Protein AF-A0A2K8UF61-F1 (afdb_monomer_lite)

pLDDT: mean 70.23, std 11.65, range [41.38, 85.75]

Secondary structure (DSSP, 8-state):
------------------PPSS--HHHHHHHHHHHHHHTT-PPPHHHHHHHHHHHHHHHHHTTPPPPHHHHHHHHHHHHTT--

Structure (mmCIF, N/CA/C/O backbone):
data_AF-A0A2K8UF61-F1
#
_entry.id   AF-A0A2K8UF61-F1
#
loop_
_atom_site.group_PDB
_atom_site.id
_atom_site.type_symbol
_atom_site.label_atom_id
_atom_site.label_alt_id
_atom_site.label_comp_id
_atom_site.label_asym_id
_atom_site.label_entity_id
_atom_site.label_seq_id
_atom_site.pdbx_PDB_ins_code
_atom_site.Cartn_x
_atom_site.Cartn_y
_atom_site.Cartn_z
_atom_site.occupancy
_atom_site.B_iso_or_equiv
_atom_site.auth_seq_id
_atom_site.auth_comp_id
_atom_site.auth_asym_id
_atom_site.auth_atom_id
_atom_site.pdbx_PDB_model_num
ATOM 1 N N . MET A 1 1 ? -5.350 29.663 -74.819 1.00 41.38 1 MET A N 1
ATOM 2 C CA . MET A 1 1 ? -5.792 28.448 -74.107 1.00 41.38 1 MET A CA 1
ATOM 3 C C . MET A 1 1 ? -4.986 28.398 -72.825 1.00 41.38 1 MET A C 1
ATOM 5 O O . MET A 1 1 ? -3.770 28.468 -72.923 1.00 41.38 1 MET A O 1
ATOM 9 N N . SER A 1 2 ? -5.642 28.428 -71.667 1.0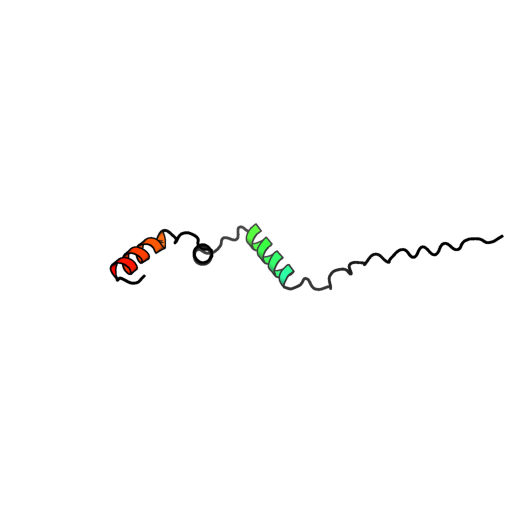0 45.72 2 SER A N 1
ATOM 10 C CA . SER A 1 2 ? -4.988 28.576 -70.361 1.00 45.72 2 SER A CA 1
ATOM 11 C C . SER A 1 2 ? -5.052 27.251 -69.609 1.00 45.72 2 SER A C 1
ATOM 13 O O . SER A 1 2 ? -6.146 26.727 -69.405 1.00 45.72 2 SER A O 1
ATOM 15 N N . GLU A 1 3 ? -3.901 26.713 -69.220 1.00 57.38 3 GLU A N 1
ATOM 16 C CA . GLU A 1 3 ? -3.807 25.589 -68.287 1.00 57.38 3 GLU A CA 1
ATOM 17 C C . GLU A 1 3 ? -4.091 26.080 -66.855 1.00 57.38 3 GLU A C 1
ATOM 19 O O . GLU A 1 3 ? -3.666 27.181 -66.491 1.00 57.38 3 GLU A O 1
ATOM 24 N N . PRO A 1 4 ? -4.823 25.318 -66.024 1.00 56.00 4 PRO A N 1
ATOM 25 C CA . PRO A 1 4 ? -4.998 25.655 -64.621 1.00 56.00 4 PRO A CA 1
ATOM 26 C C . PRO A 1 4 ? -3.854 25.052 -63.794 1.00 56.00 4 PRO A C 1
ATOM 28 O O . PRO A 1 4 ? -3.834 23.850 -63.533 1.00 56.00 4 PRO A O 1
ATOM 31 N N . ASP A 1 5 ? -2.928 25.894 -63.332 1.00 57.03 5 ASP A N 1
ATOM 32 C CA . ASP A 1 5 ? -1.935 25.510 -62.325 1.00 57.03 5 ASP A CA 1
ATOM 33 C C . ASP A 1 5 ? -2.637 25.209 -60.994 1.00 57.03 5 ASP A C 1
ATOM 35 O O . ASP A 1 5 ? -2.989 26.089 -60.201 1.00 57.03 5 ASP A O 1
ATOM 39 N N . ASN A 1 6 ? -2.879 23.922 -60.770 1.00 54.59 6 ASN A N 1
ATOM 40 C CA . ASN A 1 6 ? -3.537 23.376 -59.598 1.00 54.59 6 ASN A CA 1
ATOM 41 C C . ASN A 1 6 ? -2.630 23.511 -58.359 1.00 54.59 6 ASN A C 1
ATOM 43 O O . ASN A 1 6 ? -1.865 22.610 -58.019 1.00 54.59 6 ASN A O 1
ATOM 47 N N . LYS A 1 7 ? -2.719 24.649 -57.660 1.00 55.22 7 LYS A N 1
ATOM 48 C CA . LYS A 1 7 ? -2.079 24.873 -56.351 1.00 55.22 7 LYS A CA 1
ATOM 49 C C . LYS A 1 7 ? -2.828 24.129 -55.242 1.00 55.22 7 LYS A C 1
ATOM 51 O O . LYS A 1 7 ? -3.422 24.741 -54.358 1.00 55.22 7 LYS A O 1
ATOM 56 N N . THR A 1 8 ? -2.791 22.800 -55.263 1.00 55.59 8 THR A N 1
ATOM 57 C CA . THR A 1 8 ? -3.198 22.001 -54.102 1.00 55.59 8 THR A CA 1
ATOM 58 C C . THR A 1 8 ? -2.005 21.887 -53.152 1.00 55.59 8 THR A C 1
ATOM 60 O O . THR A 1 8 ? -1.194 20.969 -53.247 1.00 55.59 8 THR A O 1
ATOM 63 N N . THR A 1 9 ? -1.866 22.847 -52.235 1.00 58.31 9 THR A N 1
ATOM 64 C CA . THR A 1 9 ? -0.917 22.751 -51.117 1.00 58.31 9 THR A CA 1
ATOM 65 C C . THR A 1 9 ? -1.397 21.656 -50.171 1.00 58.31 9 THR A C 1
ATOM 67 O O . THR A 1 9 ? -2.292 21.870 -49.354 1.00 58.31 9 THR A O 1
ATOM 70 N N . VAL A 1 10 ? -0.819 20.462 -50.285 1.00 53.59 10 VAL A N 1
ATOM 71 C CA . VAL A 1 10 ? -1.018 19.392 -49.304 1.00 53.59 10 VAL A CA 1
ATOM 72 C C . VAL A 1 10 ? -0.377 19.859 -47.992 1.00 53.59 10 VAL A C 1
ATOM 74 O O . VAL A 1 10 ? 0.814 20.179 -47.998 1.00 53.59 10 VAL A O 1
ATOM 77 N N . PRO A 1 11 ? -1.111 19.945 -46.865 1.00 59.25 11 PRO A N 1
ATOM 78 C CA . PRO A 1 11 ? -0.500 20.335 -45.605 1.00 59.25 11 PRO A CA 1
ATOM 79 C C . PRO A 1 11 ? 0.570 19.303 -45.252 1.00 59.25 11 PRO A C 1
ATOM 81 O O . PRO A 1 11 ? 0.300 18.099 -45.220 1.00 59.25 11 PRO A O 1
ATOM 84 N N . VAL A 1 12 ? 1.793 19.784 -45.015 1.00 63.56 12 VAL A N 1
ATOM 85 C CA . VAL A 1 12 ? 2.915 18.968 -44.547 1.00 63.56 12 VAL A CA 1
ATOM 86 C C . VAL A 1 12 ? 2.427 18.216 -43.314 1.00 63.56 12 VAL A C 1
ATOM 88 O O . VAL A 1 12 ? 2.149 18.822 -42.277 1.00 63.56 12 VAL A O 1
ATOM 91 N N . ARG A 1 13 ? 2.246 16.894 -43.443 1.00 61.81 13 ARG A N 1
ATOM 92 C CA . ARG A 1 13 ? 1.932 16.023 -42.307 1.00 61.81 13 ARG A CA 1
ATOM 93 C C . ARG A 1 13 ? 2.964 16.338 -41.236 1.00 61.81 13 ARG A C 1
ATOM 95 O O . ARG A 1 13 ? 4.155 16.244 -41.527 1.00 61.81 13 ARG A O 1
ATOM 102 N N . ARG A 1 14 ? 2.517 16.731 -40.036 1.00 62.06 14 ARG A N 1
ATOM 103 C CA . ARG A 1 14 ? 3.393 16.880 -38.868 1.00 62.06 14 ARG A CA 1
ATOM 104 C C . ARG A 1 14 ? 4.209 15.598 -38.766 1.00 62.06 14 ARG A C 1
ATOM 106 O O . ARG A 1 14 ? 3.672 14.556 -38.394 1.00 62.06 14 ARG A O 1
ATOM 113 N N . GLN A 1 15 ? 5.473 15.662 -39.171 1.00 55.59 15 GLN A N 1
ATOM 114 C CA . GLN A 1 15 ? 6.417 14.612 -38.859 1.00 55.59 15 GLN A CA 1
ATOM 115 C C . GLN A 1 15 ? 6.526 14.677 -37.343 1.00 55.59 15 GLN A C 1
ATOM 117 O O . GLN A 1 15 ? 6.956 15.692 -36.797 1.00 55.59 15 GLN A O 1
ATOM 122 N N . PHE A 1 16 ? 6.023 13.649 -36.661 1.00 53.81 16 PHE A N 1
ATOM 123 C CA . PHE A 1 16 ? 6.415 13.415 -35.284 1.00 53.81 16 PHE A CA 1
ATOM 124 C C . PHE A 1 16 ? 7.926 13.242 -35.352 1.00 53.81 16 PHE A C 1
ATOM 126 O O . PHE A 1 16 ? 8.409 12.210 -35.814 1.00 53.81 16 PHE A O 1
ATOM 133 N N . THR A 1 17 ? 8.668 14.298 -35.019 1.00 55.88 17 THR A N 1
ATOM 134 C CA . THR A 1 17 ? 10.101 14.185 -34.784 1.00 55.88 17 THR A CA 1
ATOM 135 C C . THR A 1 17 ? 10.270 13.025 -33.823 1.00 55.88 17 THR A C 1
ATOM 137 O O . THR A 1 17 ? 9.572 12.973 -32.804 1.00 55.88 17 THR A O 1
ATOM 140 N N . ALA A 1 18 ? 11.121 12.072 -34.206 1.00 57.12 18 ALA A N 1
ATOM 141 C CA . ALA A 1 18 ? 11.502 10.966 -33.347 1.00 57.12 18 ALA A CA 1
ATOM 142 C C . ALA A 1 18 ? 11.773 11.515 -31.934 1.00 57.12 18 ALA A C 1
ATOM 144 O O . ALA A 1 18 ? 12.319 12.621 -31.824 1.00 57.12 18 ALA A O 1
ATOM 145 N N . PRO A 1 19 ? 11.320 10.820 -30.874 1.00 55.84 19 PRO A N 1
ATOM 146 C CA . PRO A 1 19 ? 11.515 11.298 -29.514 1.00 55.84 19 PRO A CA 1
ATOM 147 C C . PRO A 1 19 ? 12.996 11.656 -29.312 1.00 55.84 19 PRO A C 1
ATOM 149 O O . PRO A 1 19 ? 13.851 10.946 -29.847 1.00 55.84 19 PRO A O 1
ATOM 152 N N . PRO A 1 20 ? 13.296 12.772 -28.619 1.00 56.88 20 PRO A N 1
ATOM 153 C CA . PRO A 1 20 ? 14.666 13.229 -28.430 1.00 56.88 20 PRO A CA 1
ATOM 154 C C . PRO A 1 20 ? 15.521 12.082 -27.889 1.00 56.88 20 PRO A C 1
ATOM 156 O O . PRO A 1 20 ? 15.090 11.367 -26.983 1.00 56.88 20 PRO A O 1
ATOM 159 N N . GLU A 1 21 ? 16.698 11.884 -28.486 1.00 56.50 21 GLU A N 1
ATOM 160 C CA . GLU A 1 21 ? 17.651 10.877 -28.031 1.00 56.50 21 GLU A CA 1
ATOM 161 C C . GLU A 1 21 ? 17.970 11.120 -26.557 1.00 56.50 21 GLU A C 1
ATOM 163 O O . GLU A 1 21 ? 18.451 12.179 -26.156 1.00 56.50 21 GLU A O 1
ATOM 168 N N . GLY A 1 22 ? 17.608 10.134 -25.752 1.00 57.31 22 GLY A N 1
ATOM 169 C CA . GLY A 1 22 ? 17.476 10.268 -24.318 1.00 57.31 22 GLY A CA 1
ATOM 170 C C . GLY A 1 22 ? 16.205 9.549 -23.935 1.00 57.31 22 GLY A C 1
ATOM 171 O O . GLY A 1 22 ? 15.138 10.151 -23.857 1.00 57.31 22 GLY A O 1
ATOM 172 N N . GLU A 1 23 ? 16.309 8.235 -23.738 1.00 55.84 23 GLU A N 1
ATOM 173 C CA . GLU A 1 23 ? 15.316 7.513 -22.954 1.00 55.84 23 GLU A CA 1
ATOM 174 C C . GLU A 1 23 ? 15.135 8.307 -21.669 1.00 55.84 23 GLU A C 1
ATOM 176 O O . GLU A 1 23 ? 16.022 8.315 -20.816 1.00 55.84 23 GLU A O 1
ATOM 181 N N . GLY A 1 24 ? 14.045 9.078 -21.597 1.00 61.53 24 GLY A N 1
ATOM 182 C CA . GLY A 1 24 ? 13.778 9.914 -20.441 1.00 61.53 24 GLY A CA 1
ATOM 183 C C . GLY A 1 24 ? 13.906 9.024 -19.221 1.00 61.53 24 GLY A C 1
ATOM 184 O O . GLY A 1 24 ? 13.511 7.865 -19.277 1.00 61.53 24 GLY A O 1
ATOM 185 N N . GLU A 1 25 ? 14.496 9.524 -18.150 1.00 68.19 25 GLU A N 1
ATOM 186 C CA . GLU A 1 25 ? 14.763 8.775 -16.918 1.00 68.19 25 GLU A CA 1
ATOM 187 C C . GLU A 1 25 ? 13.585 7.861 -16.500 1.00 68.19 25 GLU A C 1
ATOM 189 O O . GLU A 1 25 ? 13.776 6.714 -16.103 1.00 68.19 25 GLU A O 1
ATOM 194 N N . ALA A 1 26 ? 12.352 8.308 -16.762 1.00 65.94 26 ALA A N 1
ATOM 195 C CA . ALA A 1 26 ? 11.119 7.529 -16.656 1.00 65.94 26 ALA A CA 1
ATOM 196 C C . ALA A 1 26 ? 11.084 6.206 -17.464 1.00 65.94 26 ALA A C 1
ATOM 198 O O . ALA A 1 26 ? 10.640 5.186 -16.946 1.00 65.94 26 ALA A O 1
ATOM 199 N N . ALA A 1 27 ? 11.528 6.183 -18.722 1.00 71.75 27 ALA A N 1
ATOM 200 C CA . ALA A 1 27 ? 11.597 4.987 -19.564 1.00 71.75 27 ALA A CA 1
ATOM 201 C C . ALA A 1 27 ? 12.641 3.974 -19.065 1.00 71.75 27 ALA A C 1
ATOM 203 O O . ALA A 1 27 ? 12.390 2.768 -19.109 1.00 71.75 27 ALA A O 1
ATOM 204 N N . ALA A 1 28 ? 13.778 4.448 -18.546 1.00 75.50 28 ALA A N 1
ATOM 205 C CA . ALA A 1 28 ? 14.794 3.589 -17.941 1.00 75.50 28 ALA A CA 1
ATOM 206 C C . ALA A 1 28 ? 14.285 2.947 -16.636 1.00 75.50 28 ALA A C 1
ATOM 208 O O . ALA A 1 28 ? 14.447 1.743 -16.429 1.00 75.50 28 ALA A O 1
ATOM 209 N N . GLU A 1 29 ? 13.602 3.718 -15.787 1.00 75.12 29 GLU A N 1
ATOM 210 C CA . GLU A 1 29 ? 12.967 3.212 -14.563 1.00 75.12 29 GLU A CA 1
ATOM 211 C C . GLU A 1 29 ? 11.848 2.198 -14.857 1.00 75.12 29 GLU A C 1
ATOM 213 O O . GLU A 1 29 ? 11.747 1.166 -14.189 1.00 75.12 29 GLU A O 1
ATOM 218 N N . LEU A 1 30 ? 11.058 2.417 -15.915 1.00 77.94 30 LEU A N 1
ATOM 219 C CA . LEU A 1 30 ? 10.034 1.461 -16.350 1.00 77.94 30 LEU A CA 1
ATOM 220 C C . LEU A 1 30 ? 10.629 0.116 -16.787 1.00 77.94 30 LEU A C 1
ATOM 222 O O . LEU A 1 30 ? 10.054 -0.928 -16.474 1.00 77.94 30 LEU A O 1
ATOM 226 N N . ARG A 1 31 ? 11.783 0.113 -17.468 1.00 81.31 31 ARG A N 1
ATOM 227 C CA . ARG A 1 31 ? 12.476 -1.133 -17.837 1.00 81.31 31 ARG A CA 1
ATOM 228 C C . ARG A 1 31 ? 12.993 -1.883 -16.619 1.00 81.31 31 ARG A C 1
ATOM 230 O O . ARG A 1 31 ? 12.714 -3.071 -16.500 1.00 81.31 31 ARG A O 1
ATOM 237 N N . LYS A 1 32 ? 13.642 -1.191 -15.676 1.00 81.06 32 LYS A N 1
ATOM 238 C CA . LYS A 1 32 ? 14.097 -1.800 -14.412 1.00 81.06 32 LYS A CA 1
ATOM 239 C C . LYS A 1 32 ? 12.939 -2.423 -13.638 1.00 81.06 32 LYS A C 1
ATOM 241 O O . LYS A 1 32 ? 13.059 -3.531 -13.122 1.00 81.06 32 LYS A O 1
ATOM 246 N N . TYR A 1 33 ? 11.800 -1.735 -13.576 1.00 76.69 33 TYR A N 1
ATOM 247 C CA . TYR A 1 33 ? 10.605 -2.266 -12.928 1.00 76.69 33 TYR A CA 1
ATOM 248 C C . TYR A 1 33 ? 10.041 -3.494 -13.660 1.00 76.69 33 TYR A C 1
ATOM 250 O O . TYR A 1 33 ? 9.663 -4.474 -13.014 1.00 76.69 33 TYR A O 1
ATOM 258 N N . ALA A 1 34 ? 10.009 -3.474 -14.996 1.00 79.75 34 ALA A N 1
ATOM 259 C CA . ALA A 1 34 ? 9.557 -4.605 -15.804 1.00 79.75 34 ALA A CA 1
ATOM 260 C C . ALA A 1 34 ? 10.467 -5.834 -15.638 1.00 79.75 34 ALA A C 1
ATOM 262 O O . ALA A 1 34 ? 9.967 -6.944 -15.466 1.00 79.75 34 ALA A O 1
ATOM 263 N N . GLU A 1 35 ? 11.785 -5.635 -15.612 1.00 82.38 35 GLU A N 1
ATOM 264 C CA . GLU A 1 35 ? 12.774 -6.684 -15.345 1.00 82.38 35 GLU A CA 1
ATOM 265 C C . GLU A 1 35 ? 12.658 -7.225 -13.915 1.00 82.38 35 GLU A C 1
ATOM 267 O O . GLU A 1 35 ? 12.660 -8.439 -13.708 1.00 82.38 35 GLU A O 1
ATOM 272 N N . TRP A 1 36 ? 12.487 -6.352 -12.919 1.00 82.12 36 TRP A N 1
ATOM 273 C CA . TRP A 1 36 ? 12.247 -6.756 -11.533 1.00 82.12 36 TRP A CA 1
ATOM 274 C C . TRP A 1 36 ? 10.977 -7.608 -11.408 1.00 82.12 36 TRP A C 1
ATOM 276 O O . TRP A 1 36 ? 11.007 -8.669 -10.790 1.00 82.12 36 TRP A O 1
ATOM 286 N N . ARG A 1 37 ? 9.875 -7.218 -12.064 1.00 79.31 37 ARG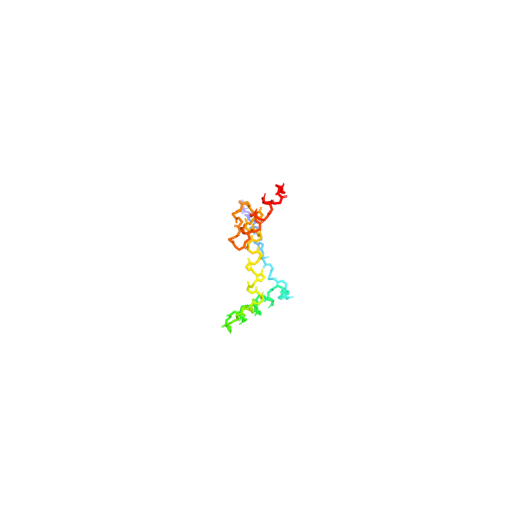 A N 1
ATOM 287 C CA . ARG A 1 37 ? 8.634 -8.012 -12.112 1.00 79.31 37 ARG A CA 1
ATOM 288 C C . ARG A 1 37 ? 8.811 -9.344 -12.842 1.00 79.31 37 ARG A C 1
ATOM 290 O O . ARG A 1 37 ? 8.290 -10.350 -12.364 1.00 79.31 37 ARG A O 1
ATOM 297 N N . ALA A 1 38 ? 9.526 -9.362 -13.967 1.00 78.62 38 ALA A N 1
ATOM 298 C CA . ALA A 1 38 ? 9.779 -10.572 -14.751 1.00 78.62 38 ALA A CA 1
ATOM 299 C C . ALA A 1 38 ? 10.600 -11.613 -13.972 1.00 78.62 38 ALA A C 1
ATOM 301 O O . ALA A 1 38 ? 10.356 -12.808 -14.104 1.00 78.62 38 ALA A O 1
ATOM 302 N N . ASN A 1 39 ? 11.504 -11.161 -13.100 1.00 81.06 39 ASN A N 1
ATOM 303 C CA . ASN A 1 39 ? 12.312 -12.014 -12.225 1.00 81.06 39 ASN A CA 1
ATOM 304 C C . ASN A 1 39 ? 11.601 -12.423 -10.921 1.00 81.06 39 ASN A C 1
ATOM 306 O O . ASN A 1 39 ? 12.251 -12.831 -9.962 1.00 81.06 39 ASN A O 1
ATOM 310 N N . GLY A 1 40 ? 10.271 -12.304 -10.861 1.00 74.00 40 GLY A N 1
ATOM 311 C CA . GLY A 1 40 ? 9.500 -12.666 -9.673 1.00 74.00 40 GLY A CA 1
ATOM 312 C C . GLY A 1 40 ? 9.670 -11.675 -8.527 1.00 74.00 40 GLY A C 1
ATOM 313 O O . GLY A 1 40 ? 9.629 -12.079 -7.373 1.00 74.00 40 GLY A O 1
ATOM 314 N N . GLY A 1 41 ? 9.876 -10.391 -8.839 1.00 75.19 41 GLY A N 1
ATOM 315 C CA . GLY A 1 41 ? 9.985 -9.308 -7.869 1.00 75.19 41 GLY A CA 1
ATOM 316 C C . GLY A 1 41 ? 8.820 -9.308 -6.887 1.00 75.19 41 GLY A C 1
ATOM 317 O O . GLY A 1 41 ? 7.736 -8.784 -7.167 1.00 75.19 41 GLY A O 1
ATOM 318 N N . GLU A 1 42 ? 9.049 -9.925 -5.734 1.00 79.31 42 GLU A N 1
ATOM 319 C CA . GLU A 1 42 ? 8.134 -9.896 -4.613 1.00 79.31 42 GLU A CA 1
ATOM 320 C C . GLU A 1 42 ? 8.379 -8.614 -3.832 1.00 79.31 42 GLU A C 1
ATOM 322 O O . GLU A 1 42 ? 9.505 -8.269 -3.466 1.00 79.31 42 GLU A O 1
ATOM 327 N N . LEU A 1 43 ? 7.293 -7.889 -3.574 1.00 78.12 43 LEU A N 1
ATOM 328 C CA . LEU A 1 43 ? 7.334 -6.794 -2.621 1.00 78.12 43 LEU A CA 1
ATOM 329 C C . LEU A 1 43 ? 7.744 -7.364 -1.269 1.00 78.12 43 LEU A C 1
ATOM 331 O O . LEU A 1 43 ? 7.178 -8.366 -0.823 1.00 78.12 43 LEU A O 1
ATOM 335 N N . THR A 1 44 ? 8.677 -6.700 -0.593 1.00 85.38 44 THR A N 1
ATOM 336 C CA . THR A 1 44 ? 9.036 -7.093 0.769 1.00 85.38 44 THR A CA 1
ATOM 337 C C . THR A 1 44 ? 7.792 -7.036 1.665 1.00 85.38 44 THR A C 1
ATOM 339 O O . THR A 1 44 ? 6.884 -6.234 1.415 1.00 85.38 44 THR A O 1
ATOM 342 N N . PRO A 1 45 ? 7.724 -7.818 2.755 1.00 84.62 45 PRO A N 1
ATOM 343 C CA . PRO A 1 45 ? 6.585 -7.767 3.676 1.00 84.62 45 PRO A CA 1
ATOM 344 C C . PRO A 1 45 ? 6.290 -6.363 4.228 1.00 84.62 45 PRO A C 1
ATOM 346 O O . PRO A 1 45 ? 5.172 -6.074 4.653 1.00 84.62 45 PRO A O 1
ATOM 349 N N . GLU A 1 46 ? 7.290 -5.480 4.255 1.00 84.31 46 GLU A N 1
ATOM 350 C CA . GLU A 1 46 ? 7.118 -4.080 4.634 1.00 84.31 46 GLU A CA 1
ATOM 351 C C . GLU A 1 46 ? 6.492 -3.249 3.507 1.00 84.31 46 GLU A C 1
ATOM 353 O O . GLU A 1 46 ? 5.560 -2.484 3.752 1.00 84.31 46 GLU A O 1
ATOM 358 N N . GLN A 1 47 ? 6.940 -3.430 2.262 1.00 83.31 47 GLN A N 1
ATOM 359 C CA . GLN A 1 47 ? 6.344 -2.776 1.095 1.00 83.31 47 GLN A CA 1
ATOM 360 C C . GLN A 1 47 ? 4.884 -3.198 0.895 1.00 83.31 47 GLN A C 1
ATOM 362 O O . GLN A 1 47 ? 4.035 -2.353 0.617 1.00 83.31 47 GLN A O 1
ATOM 367 N N . GLN A 1 48 ? 4.572 -4.479 1.109 1.00 83.81 48 GLN A N 1
ATOM 368 C CA . GLN A 1 48 ? 3.199 -4.988 1.075 1.00 83.81 48 GLN A CA 1
ATOM 369 C C . GLN A 1 48 ? 2.323 -4.319 2.142 1.00 83.81 48 GLN A C 1
ATOM 371 O O . GLN A 1 48 ? 1.216 -3.875 1.838 1.00 83.81 48 GLN A O 1
ATOM 376 N N . ARG A 1 49 ? 2.831 -4.179 3.376 1.00 82.62 49 ARG A N 1
ATOM 377 C CA . ARG A 1 49 ? 2.125 -3.473 4.457 1.00 82.62 49 ARG A CA 1
ATOM 378 C C . ARG A 1 49 ? 1.867 -2.010 4.114 1.00 82.62 49 ARG A C 1
ATOM 380 O O .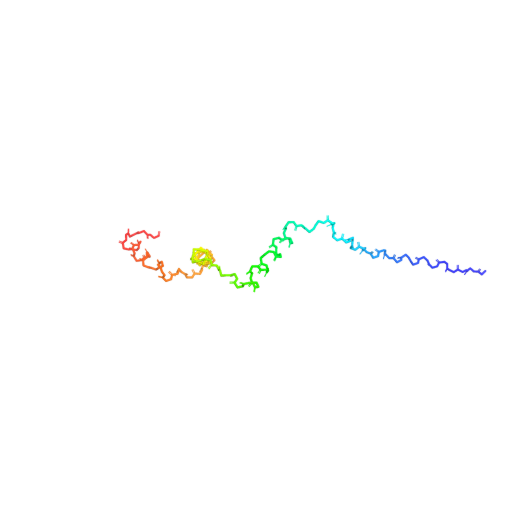 ARG A 1 49 ? 0.732 -1.563 4.227 1.00 82.62 49 ARG A O 1
ATOM 387 N N . ARG A 1 50 ? 2.879 -1.285 3.626 1.00 85.12 50 ARG A N 1
ATOM 388 C CA . ARG A 1 50 ? 2.728 0.123 3.222 1.00 85.12 50 ARG A CA 1
ATOM 389 C C . ARG A 1 50 ? 1.708 0.294 2.093 1.00 85.12 50 ARG A C 1
ATOM 391 O O . ARG A 1 50 ? 0.913 1.227 2.138 1.00 85.12 50 ARG A O 1
ATOM 398 N N . ALA A 1 51 ? 1.700 -0.608 1.110 1.00 83.19 51 ALA A N 1
ATOM 399 C CA . ALA A 1 51 ? 0.718 -0.591 0.028 1.00 83.19 51 ALA A CA 1
ATOM 400 C C . ALA A 1 51 ? -0.708 -0.845 0.546 1.00 83.19 51 ALA A C 1
ATOM 402 O O . ALA A 1 51 ? -1.633 -0.126 0.171 1.00 83.19 51 ALA A O 1
ATOM 403 N N . ALA A 1 52 ? -0.881 -1.814 1.449 1.00 83.38 52 ALA A N 1
ATOM 404 C CA . ALA A 1 52 ? -2.168 -2.081 2.088 1.00 83.38 52 ALA A CA 1
ATOM 405 C C . ALA A 1 52 ? -2.654 -0.884 2.927 1.00 83.38 52 ALA A C 1
ATOM 407 O O . ALA A 1 52 ? -3.809 -0.482 2.811 1.00 83.38 52 ALA A O 1
ATOM 408 N N . ASP A 1 53 ? -1.769 -0.268 3.716 1.00 83.81 53 ASP A N 1
ATOM 409 C CA . ASP A 1 53 ? -2.077 0.925 4.514 1.00 83.81 53 ASP A CA 1
ATOM 410 C C . ASP A 1 53 ? -2.490 2.112 3.635 1.00 83.81 53 ASP A C 1
ATOM 412 O O . ASP A 1 53 ? -3.442 2.823 3.959 1.00 83.81 53 ASP A O 1
ATOM 416 N N . HIS A 1 54 ? -1.804 2.308 2.506 1.00 85.06 54 HIS A N 1
ATOM 417 C CA . HIS A 1 54 ? -2.145 3.346 1.540 1.00 85.06 54 HIS A CA 1
ATOM 418 C C . HIS A 1 54 ? -3.531 3.111 0.929 1.00 85.06 54 HIS A C 1
ATOM 420 O O . HIS A 1 54 ? -4.364 4.012 0.950 1.00 85.06 54 HIS A O 1
ATOM 426 N N . LEU A 1 55 ? -3.808 1.897 0.438 1.00 83.19 55 LEU A N 1
ATOM 427 C CA . LEU A 1 55 ? -5.109 1.544 -0.144 1.00 83.19 55 LEU A CA 1
ATOM 428 C C . LEU A 1 55 ? -6.255 1.746 0.848 1.00 83.19 55 LEU A C 1
ATOM 430 O O . LEU A 1 55 ? -7.296 2.296 0.496 1.00 83.19 55 LEU A O 1
ATOM 434 N N . GLU A 1 56 ? -6.056 1.331 2.095 1.00 83.75 56 GLU A N 1
ATOM 435 C CA . GLU A 1 56 ? -7.051 1.507 3.143 1.00 83.75 56 GLU A CA 1
ATOM 436 C C . GLU A 1 56 ? -7.287 2.976 3.506 1.00 83.75 56 GLU A C 1
ATOM 438 O O . GLU A 1 56 ? -8.434 3.367 3.725 1.00 83.75 56 GLU A O 1
ATOM 443 N N . ARG A 1 57 ? -6.238 3.808 3.532 1.00 81.62 57 ARG A N 1
ATOM 444 C CA . ARG A 1 57 ? -6.380 5.255 3.739 1.00 81.62 57 ARG A CA 1
ATOM 445 C C . ARG A 1 57 ? -7.162 5.899 2.598 1.00 81.62 57 ARG A C 1
ATOM 447 O O . ARG A 1 57 ? -8.134 6.600 2.864 1.00 81.62 57 ARG A O 1
ATOM 454 N N . THR A 1 58 ? -6.788 5.618 1.351 1.00 77.19 58 THR A N 1
ATOM 455 C CA . THR A 1 58 ? -7.479 6.160 0.174 1.00 77.19 58 THR A CA 1
ATOM 456 C C . THR A 1 58 ? -8.946 5.734 0.147 1.00 77.19 58 THR A C 1
ATOM 458 O O . THR A 1 58 ? -9.817 6.547 -0.149 1.00 77.19 58 THR A O 1
ATOM 461 N N . ALA A 1 59 ? -9.250 4.483 0.508 1.00 78.19 59 ALA A N 1
ATOM 462 C CA . ALA A 1 59 ? -10.627 4.007 0.590 1.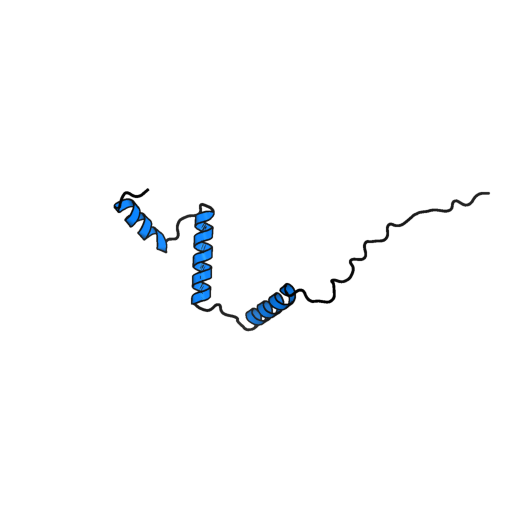00 78.19 59 ALA A CA 1
ATOM 463 C C . ALA A 1 59 ? -11.459 4.821 1.593 1.00 78.19 59 ALA A C 1
ATOM 465 O O . ALA A 1 59 ? -12.598 5.162 1.290 1.00 78.19 59 ALA A O 1
ATOM 466 N N . VAL A 1 60 ? -10.897 5.173 2.753 1.00 80.38 60 VAL A N 1
ATOM 467 C CA . VAL A 1 60 ? -11.573 6.015 3.755 1.00 80.38 60 VAL A CA 1
ATOM 468 C C . VAL A 1 60 ? -11.731 7.458 3.270 1.00 80.38 60 VAL A C 1
ATOM 470 O O . VAL A 1 60 ? -12.806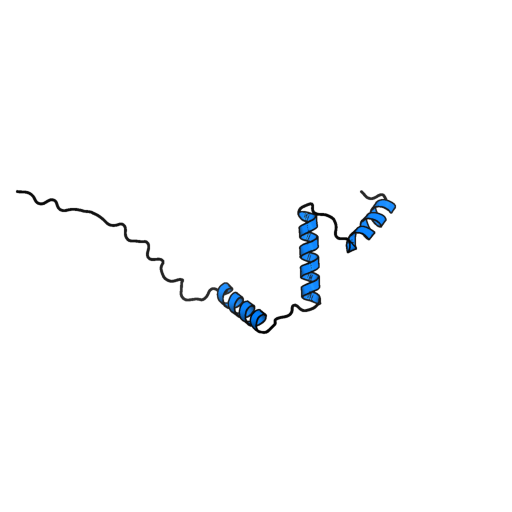 8.031 3.424 1.00 80.38 60 VAL A O 1
ATOM 473 N N . GLU A 1 61 ? -10.698 8.040 2.657 1.00 77.94 61 GLU A N 1
ATOM 474 C CA . GLU A 1 61 ? -10.736 9.409 2.114 1.00 77.94 61 GLU A CA 1
ATOM 475 C C . GLU A 1 61 ? -11.802 9.577 1.023 1.00 77.94 61 GLU A C 1
ATOM 477 O O . GLU A 1 61 ? -12.469 10.608 0.961 1.00 77.94 61 GLU A O 1
ATOM 482 N N . LEU A 1 62 ? -12.026 8.541 0.210 1.00 85.75 62 LEU A N 1
ATOM 483 C CA . LEU A 1 62 ? -13.081 8.504 -0.807 1.00 85.75 62 LEU A CA 1
ATOM 484 C C . LEU A 1 62 ? -14.488 8.232 -0.232 1.00 85.75 62 LEU A C 1
ATOM 486 O O . LEU A 1 62 ? -15.432 8.022 -0.992 1.00 85.75 62 LEU A O 1
ATOM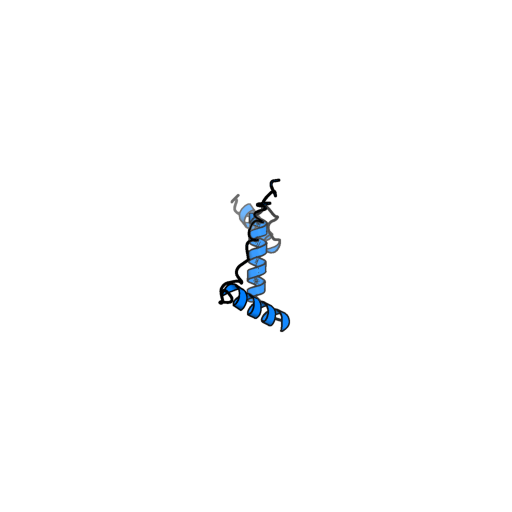 490 N N . GLY A 1 63 ? -14.650 8.220 1.096 1.00 80.00 63 GLY A N 1
ATOM 491 C CA . GLY A 1 63 ? -15.927 7.960 1.770 1.00 80.00 63 GLY A CA 1
ATOM 492 C C . GLY A 1 63 ? -16.294 6.476 1.876 1.00 80.00 63 GLY A C 1
ATOM 493 O O . GLY A 1 63 ? -17.436 6.136 2.188 1.00 80.00 63 GLY A O 1
ATOM 494 N N . GLY A 1 64 ? -15.343 5.581 1.611 1.00 80.88 64 GLY A N 1
ATOM 495 C CA . GLY A 1 64 ? -15.499 4.145 1.789 1.00 80.88 64 GLY A CA 1
ATOM 496 C C . GLY A 1 64 ? -15.538 3.721 3.264 1.00 80.88 64 GLY A C 1
ATOM 497 O O . GLY A 1 64 ? -15.258 4.502 4.178 1.00 80.88 64 GLY A O 1
ATOM 498 N N . PRO A 1 65 ? -15.905 2.457 3.532 1.00 80.38 65 PRO A N 1
ATOM 499 C CA . PRO A 1 65 ? -16.025 1.952 4.890 1.00 80.38 65 PRO A CA 1
ATOM 500 C C . PRO A 1 65 ? -14.665 1.898 5.590 1.00 80.38 65 PRO A C 1
ATOM 502 O O . PRO A 1 65 ? -13.660 1.492 5.009 1.00 80.38 65 PRO A O 1
ATOM 505 N N . ILE A 1 66 ? -14.657 2.223 6.884 1.00 76.94 66 ILE A N 1
ATOM 506 C CA . ILE A 1 66 ? -13.451 2.105 7.707 1.00 76.94 66 ILE A CA 1
ATOM 507 C C . ILE A 1 66 ? -13.009 0.628 7.763 1.00 76.94 66 ILE A C 1
ATOM 509 O O . ILE A 1 66 ? -13.839 -0.245 8.072 1.00 76.94 66 ILE A O 1
ATOM 513 N N . PRO A 1 67 ? -11.722 0.330 7.486 1.00 81.12 67 PRO A N 1
ATOM 514 C CA . PRO A 1 67 ? -11.206 -1.031 7.459 1.00 81.12 67 PRO A CA 1
ATOM 515 C C . PRO A 1 67 ? -11.477 -1.788 8.756 1.00 81.12 67 PRO A C 1
ATOM 517 O O . PRO A 1 67 ? -11.422 -1.226 9.853 1.00 81.12 67 PRO A O 1
ATOM 520 N N . ALA A 1 68 ? -11.728 -3.096 8.644 1.00 79.00 68 ALA A N 1
ATOM 521 C CA . ALA A 1 68 ? -12.085 -3.947 9.781 1.00 79.00 68 ALA A CA 1
ATOM 522 C C . ALA A 1 68 ? -11.055 -3.874 10.918 1.00 79.00 68 ALA A C 1
ATOM 524 O O . ALA A 1 68 ? -11.436 -3.780 12.086 1.00 79.00 68 ALA A O 1
ATOM 525 N N . ARG A 1 69 ? -9.762 -3.810 10.573 1.00 77.25 69 ARG A N 1
ATOM 526 C CA . ARG A 1 69 ? -8.682 -3.680 11.554 1.00 77.25 69 ARG A CA 1
ATOM 527 C C . ARG A 1 69 ? -8.696 -2.366 12.327 1.00 77.25 69 ARG A C 1
ATOM 529 O O . ARG A 1 69 ? -8.090 -2.334 13.379 1.00 77.25 69 ARG A O 1
ATOM 536 N N . PHE A 1 70 ? -9.409 -1.329 11.887 1.00 73.88 70 PHE A N 1
ATOM 537 C CA . PHE A 1 70 ? -9.552 -0.058 12.612 1.00 73.88 70 PHE A CA 1
ATOM 538 C C . PHE A 1 70 ? -10.936 0.140 13.238 1.00 73.88 70 PHE A C 1
ATOM 540 O O . PHE A 1 70 ? -11.120 1.057 14.037 1.00 73.88 70 PHE A O 1
ATOM 547 N N . LYS A 1 71 ? -11.909 -0.741 12.963 1.00 73.19 71 LYS A N 1
ATOM 548 C CA . LYS A 1 71 ? -13.247 -0.666 13.578 1.00 73.19 71 LYS A CA 1
ATOM 549 C C . LYS A 1 71 ? -13.189 -0.699 15.105 1.00 73.19 71 LYS A C 1
ATOM 551 O O . LYS A 1 71 ? -13.956 0.005 15.750 1.00 73.19 71 LYS A O 1
ATOM 556 N N . HIS A 1 72 ? -12.250 -1.444 15.693 1.00 69.81 72 HIS A N 1
ATOM 557 C CA . HIS A 1 72 ? -12.073 -1.500 17.149 1.00 69.81 72 HIS A CA 1
ATOM 558 C C . HIS A 1 72 ? -11.766 -0.122 17.774 1.00 69.81 72 HIS A C 1
ATOM 560 O O . HIS A 1 72 ? -12.205 0.153 18.889 1.00 69.81 72 HIS A O 1
ATOM 566 N N . LEU A 1 73 ? -11.101 0.782 17.043 1.00 67.50 73 LEU A N 1
ATOM 567 C CA . LEU A 1 73 ? -10.827 2.146 17.506 1.00 67.50 73 LEU A CA 1
ATOM 568 C C . LEU A 1 73 ? -12.079 3.031 17.497 1.00 67.50 73 LEU A C 1
ATOM 570 O O . LEU A 1 73 ? -12.197 3.920 18.337 1.00 67.50 73 LEU A O 1
ATOM 574 N N . GLN A 1 74 ? -13.058 2.760 16.626 1.00 65.19 74 GLN A N 1
ATOM 575 C CA . GLN A 1 74 ? -14.351 3.454 16.674 1.00 65.19 74 GLN A CA 1
ATOM 576 C C . GLN A 1 74 ? -15.090 3.165 17.980 1.00 65.19 74 GLN A C 1
ATOM 578 O O . GLN A 1 74 ? -15.685 4.070 18.560 1.00 65.19 74 GLN A O 1
ATOM 583 N N . TYR A 1 75 ? -15.033 1.921 18.468 1.00 61.19 75 TYR A N 1
ATOM 584 C CA . TYR A 1 75 ? -15.631 1.563 19.755 1.00 61.19 75 TYR A CA 1
ATOM 585 C C . TYR A 1 75 ? -14.947 2.295 20.910 1.00 61.19 75 TYR A C 1
ATOM 587 O O . TYR A 1 75 ? -15.636 2.782 21.803 1.00 61.19 75 TYR A O 1
ATOM 595 N N . VAL A 1 76 ? -13.619 2.444 20.865 1.00 60.91 76 VAL A N 1
ATOM 596 C CA . VAL A 1 76 ? -12.858 3.193 21.876 1.00 60.91 76 VAL A CA 1
ATOM 597 C C . VAL A 1 76 ? -13.200 4.685 21.840 1.00 60.91 76 VAL A C 1
ATOM 599 O O . VAL A 1 76 ? -13.473 5.261 22.889 1.00 60.91 76 VAL A O 1
ATOM 602 N N . ASN A 1 77 ? -13.260 5.311 20.662 1.00 59.66 77 ASN A N 1
ATOM 603 C CA . ASN A 1 77 ? -13.605 6.734 20.540 1.00 59.66 77 ASN A CA 1
ATOM 604 C C . ASN A 1 77 ? -15.063 7.009 20.931 1.00 59.66 77 ASN A C 1
ATOM 606 O O . ASN A 1 77 ? -15.336 7.960 21.663 1.00 59.66 77 ASN A O 1
ATOM 610 N N . LYS A 1 78 ? -15.986 6.111 20.559 1.00 60.94 78 LYS A N 1
ATOM 611 C CA . LYS A 1 78 ? -17.389 6.155 20.992 1.00 60.94 78 LYS A CA 1
ATOM 612 C C . LYS A 1 78 ? -17.527 5.987 22.506 1.00 60.94 78 LYS A C 1
ATOM 614 O O . LYS A 1 78 ? -18.291 6.723 23.121 1.00 60.94 78 LYS A O 1
ATOM 619 N N . ALA A 1 79 ? -16.775 5.067 23.114 1.00 60.28 79 ALA A N 1
ATOM 620 C CA . ALA A 1 79 ? -16.744 4.884 24.567 1.00 60.28 79 ALA A CA 1
ATOM 621 C C . ALA A 1 79 ? -16.114 6.082 25.301 1.00 60.28 79 ALA A C 1
ATOM 623 O O . ALA A 1 79 ? -16.480 6.366 26.436 1.00 60.28 79 ALA A O 1
ATOM 624 N N . ARG A 1 80 ? -15.204 6.810 24.643 1.00 63.97 80 ARG A N 1
ATOM 625 C CA . ARG A 1 80 ? -14.582 8.047 25.144 1.00 63.97 80 ARG A CA 1
ATOM 626 C C . ARG A 1 80 ? -15.377 9.318 24.820 1.00 63.97 80 ARG A C 1
ATOM 628 O O . ARG A 1 80 ? -14.935 10.405 25.177 1.00 63.97 80 ARG A O 1
ATOM 635 N N . GLY A 1 81 ? -16.531 9.201 24.159 1.00 58.00 81 GLY A N 1
ATOM 636 C CA . GLY A 1 81 ? -17.415 10.329 23.852 1.00 58.00 81 GLY A CA 1
ATOM 637 C C . GLY A 1 81 ? -16.901 11.295 22.777 1.00 58.00 81 GLY A C 1
ATOM 638 O O . GLY A 1 81 ? -17.487 12.362 22.612 1.00 58.00 81 GLY A O 1
ATOM 639 N N . GLN A 1 82 ? -15.844 10.947 22.039 1.00 59.97 82 GLN A N 1
ATOM 640 C CA . GLN A 1 82 ? -15.343 11.763 20.931 1.00 59.97 82 GLN A CA 1
ATOM 641 C C . GLN A 1 82 ? -16.034 11.321 19.635 1.00 59.97 82 GLN A C 1
ATOM 643 O O . GLN A 1 82 ? -15.927 10.158 19.235 1.00 59.97 82 GLN A O 1
ATOM 648 N N . ARG A 1 83 ? -16.808 12.233 19.039 1.00 54.94 83 ARG A N 1
ATOM 649 C CA . ARG A 1 83 ? -17.484 12.073 17.744 1.00 54.94 83 ARG A CA 1
ATOM 650 C C . ARG A 1 83 ? -16.681 12.743 16.646 1.00 54.94 83 ARG A C 1
ATOM 652 O O . ARG A 1 83 ? -16.181 13.855 16.916 1.00 54.94 83 ARG A O 1
#

Organism: NCBI:txid1166950

Sequence (83 aa):
MSEPDNKTTVPVRRQFTAPPEGEGEAAAELRKYAEWRANGGELTPEQQRRAADHLERTAVELGGPIPARFKHLQYVNKARGQR

Foldseek 3Di:
DDDDPPPPPDPDPPDPDDPPPPCDPVNVVVVVVVVCVVVVNDDDPVSVVVVVVVVQVVCVVVVHDRDPVCVVVVVVCVVVVHD

Radius of gyration: 29.18 Å; chains: 1; bounding box: 35×41×99 Å